Protein AF-A0A441V9G8-F1 (afdb_monomer)

Solvent-accessible surface area (backbone atoms only — not comparable to full-atom values): 3980 Å² total; per-residue (Å²): 109,52,53,85,54,47,35,48,86,85,77,65,96,81,60,49,70,71,57,52,53,50,51,51,50,47,56,71,68,42,62,63,25,54,56,27,36,51,52,52,52,50,53,52,50,51,52,57,73,70,50,56,61,64,61,51,53,51,51,55,53,62,69,62,73,79,124

Secondary structure (DSSP, 8-state):
-TGGGTS-----TT--HHHHHHHHHHHHH-HHHHHHHHHHHHHHHHHHHT--HHHHHHHHHHTTS--

Radius of gyration: 20.22 Å; Cα contacts (8 Å, |Δi|>4): 30; chains: 1; bounding box: 28×32×60 Å

Foldseek 3Di:
D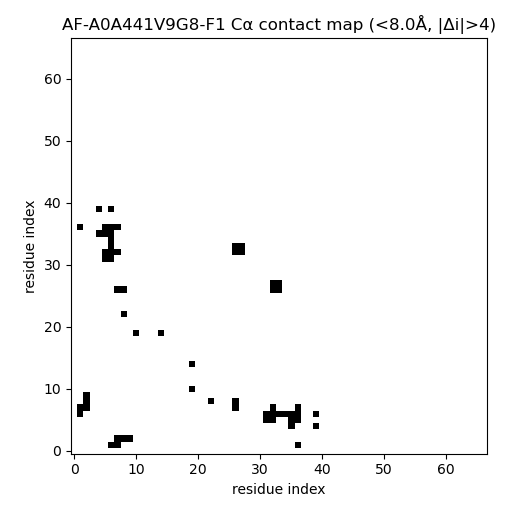LVVLLLADDDPPPDDPVNVVVRVVCCVPPCSNVVSVVVVVVVVVVCVVPDCPVVVVVVVVVVVPPD

Mean predicted aligned error: 5.76 Å

pLDDT: mean 92.47, std 9.97, range [44.78, 98.5]

Structure (mmCIF, N/CA/C/O backbone):
data_AF-A0A441V9G8-F1
#
_entry.id   AF-A0A441V9G8-F1
#
loop_
_atom_site.group_PDB
_atom_site.id
_atom_site.type_symbol
_atom_site.label_at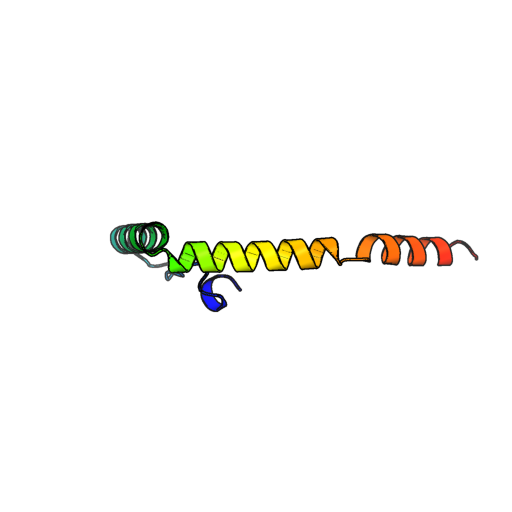om_id
_atom_site.label_alt_id
_atom_site.label_comp_id
_atom_site.label_asym_id
_atom_site.label_entity_id
_atom_site.label_seq_id
_atom_site.pdbx_PDB_ins_code
_atom_site.Cartn_x
_atom_site.Cartn_y
_atom_site.Cartn_z
_atom_site.occupancy
_atom_site.B_iso_or_equiv
_atom_site.auth_seq_id
_atom_site.auth_comp_id
_atom_site.auth_asym_id
_atom_site.auth_atom_id
_atom_site.pdbx_PDB_model_num
ATOM 1 N N . ARG A 1 1 ? -7.034 0.982 -6.134 1.00 79.31 1 ARG A N 1
ATOM 2 C CA . ARG A 1 1 ? -5.772 0.282 -6.483 1.00 79.31 1 ARG A CA 1
ATOM 3 C C . ARG A 1 1 ? -5.143 -0.400 -5.266 1.00 79.31 1 ARG A C 1
ATOM 5 O O . ARG A 1 1 ? -5.008 -1.608 -5.325 1.00 79.31 1 ARG A O 1
ATOM 12 N N . VAL A 1 2 ? -4.834 0.306 -4.171 1.00 91.25 2 VAL A N 1
ATOM 13 C CA . VAL A 1 2 ? -4.210 -0.295 -2.965 1.00 91.25 2 VAL A CA 1
ATOM 14 C C . VAL A 1 2 ? -5.110 -1.346 -2.292 1.00 91.25 2 VAL A C 1
ATOM 16 O O . VAL A 1 2 ? -4.782 -2.529 -2.307 1.00 91.25 2 VAL A O 1
ATOM 19 N N . VAL A 1 3 ? -6.291 -0.948 -1.804 1.00 92.25 3 VAL A N 1
ATOM 20 C CA . VAL A 1 3 ? -7.235 -1.863 -1.121 1.00 92.25 3 VAL A CA 1
ATOM 21 C C . VAL A 1 3 ? -7.707 -2.994 -2.036 1.00 92.25 3 VAL A C 1
ATOM 23 O O . VAL A 1 3 ? -7.687 -4.155 -1.657 1.00 92.25 3 VAL A O 1
ATOM 26 N N . SER A 1 4 ? -8.046 -2.675 -3.289 1.00 92.88 4 SER A N 1
ATOM 27 C CA . SER A 1 4 ? -8.466 -3.657 -4.304 1.00 92.88 4 SER A CA 1
ATOM 28 C C . SER A 1 4 ? -7.403 -4.716 -4.628 1.00 92.88 4 SER A C 1
ATOM 30 O O . SER A 1 4 ? -7.719 -5.723 -5.248 1.00 92.88 4 SER A O 1
ATOM 32 N N . LYS A 1 5 ? -6.133 -4.470 -4.282 1.00 93.06 5 LYS A N 1
ATOM 33 C CA . LYS A 1 5 ? -5.023 -5.418 -4.453 1.00 93.06 5 LYS A CA 1
ATOM 34 C C . LYS A 1 5 ? -4.603 -6.062 -3.127 1.00 93.06 5 LYS A C 1
ATOM 36 O O . LYS A 1 5 ? -3.602 -6.764 -3.101 1.00 93.06 5 LYS A O 1
ATOM 41 N N . GLY A 1 6 ? -5.345 -5.815 -2.044 1.00 94.75 6 GLY A N 1
ATOM 42 C CA . GLY A 1 6 ? -5.032 -6.303 -0.702 1.00 94.75 6 GLY A CA 1
ATOM 43 C C . GLY A 1 6 ? -3.798 -5.650 -0.077 1.00 94.75 6 GLY A C 1
ATOM 44 O O . GLY A 1 6 ? -3.289 -6.151 0.913 1.00 94.75 6 GLY A O 1
ATOM 45 N N . ALA A 1 7 ? -3.296 -4.548 -0.642 1.00 96.75 7 ALA A N 1
ATOM 46 C CA . ALA A 1 7 ? -2.061 -3.899 -0.199 1.00 96.75 7 ALA A CA 1
ATOM 47 C C . ALA A 1 7 ? -2.278 -2.877 0.935 1.00 96.75 7 ALA A C 1
ATOM 49 O O . ALA A 1 7 ? -1.364 -2.134 1.278 1.00 96.75 7 ALA A O 1
ATOM 50 N N . GLY A 1 8 ? -3.491 -2.792 1.486 1.00 96.56 8 GLY A N 1
ATOM 51 C CA . GLY A 1 8 ? -3.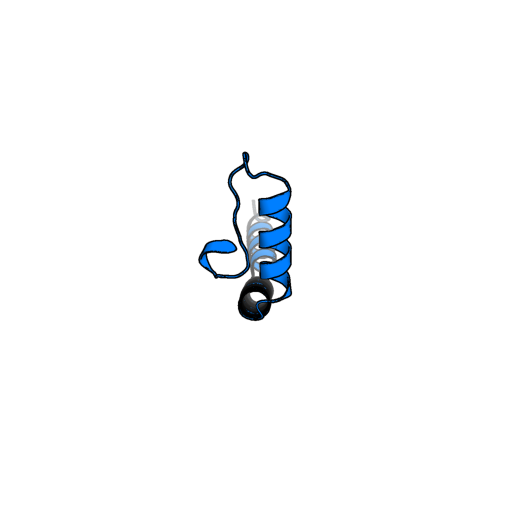794 -1.903 2.599 1.00 96.56 8 GLY A CA 1
ATOM 52 C C . GLY A 1 8 ? -5.269 -1.879 2.974 1.00 96.56 8 GLY A C 1
ATOM 53 O O . GLY A 1 8 ? -6.108 -2.500 2.318 1.00 96.56 8 GLY A O 1
ATOM 54 N N . LEU A 1 9 ? -5.567 -1.115 4.021 1.00 96.56 9 LEU A N 1
ATOM 55 C CA . LEU A 1 9 ? -6.902 -0.923 4.579 1.00 96.56 9 LEU A CA 1
ATOM 56 C C . LEU A 1 9 ? -7.427 0.476 4.244 1.00 96.56 9 LEU A C 1
ATOM 58 O O . LEU A 1 9 ? -6.657 1.417 4.050 1.00 96.56 9 LEU A O 1
ATOM 62 N N . ARG A 1 10 ? -8.752 0.622 4.182 1.00 96.69 10 ARG A N 1
ATOM 63 C CA . ARG A 1 10 ? -9.413 1.926 4.082 1.00 96.69 10 ARG A CA 1
ATOM 64 C C . ARG A 1 10 ? -10.395 2.072 5.223 1.00 96.69 10 ARG A C 1
ATOM 66 O O . ARG A 1 10 ? -11.246 1.212 5.416 1.00 96.69 10 ARG A O 1
ATOM 73 N N . LEU A 1 11 ? -10.277 3.193 5.917 1.00 96.81 11 LEU A N 1
ATOM 74 C CA . LEU A 1 11 ? -11.197 3.609 6.960 1.00 96.81 11 LEU A CA 1
ATOM 75 C C . LEU A 1 11 ? -12.095 4.744 6.445 1.00 96.81 11 LEU A C 1
ATOM 77 O O . LEU A 1 11 ? -11.687 5.481 5.536 1.00 96.81 11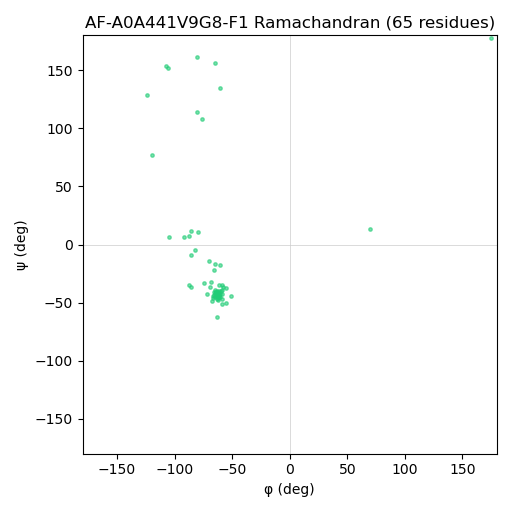 LEU A O 1
ATOM 81 N N . PRO A 1 12 ? -13.322 4.882 6.975 1.00 96.62 12 PRO A N 1
ATOM 82 C CA . PRO A 1 12 ? -14.143 6.061 6.727 1.00 96.62 12 PRO A CA 1
ATOM 83 C C . PRO A 1 12 ? -13.482 7.307 7.332 1.00 96.62 12 PRO A C 1
ATOM 85 O O . PRO A 1 12 ? -12.724 7.216 8.294 1.00 96.62 12 PRO A O 1
ATOM 88 N N . SER A 1 13 ? -13.802 8.492 6.807 1.00 96.56 13 SER A N 1
ATOM 89 C CA . SER A 1 13 ? -13.273 9.764 7.333 1.00 96.56 13 SER A CA 1
ATOM 90 C C . SER A 1 13 ? -13.732 10.073 8.761 1.00 96.56 13 SER A C 1
ATOM 92 O O . SER A 1 13 ? -13.145 10.921 9.419 1.00 96.56 13 SER A O 1
ATOM 94 N N . SER A 1 14 ? -14.780 9.395 9.229 1.00 97.31 14 SER A N 1
ATOM 95 C CA . SER A 1 14 ? -15.316 9.484 10.587 1.00 97.31 14 SER A CA 1
ATOM 96 C C . SER A 1 14 ? -14.714 8.457 11.553 1.00 97.31 14 SER A C 1
ATOM 98 O O . SER A 1 14 ? -15.224 8.316 12.662 1.00 97.31 14 SER A O 1
ATOM 100 N N . ALA A 1 15 ? -13.705 7.686 11.130 1.00 97.75 15 ALA A N 1
ATOM 101 C CA . ALA A 1 15 ? -13.084 6.681 11.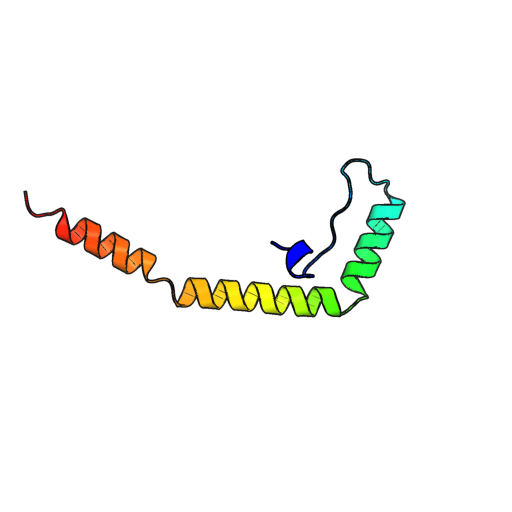983 1.00 97.75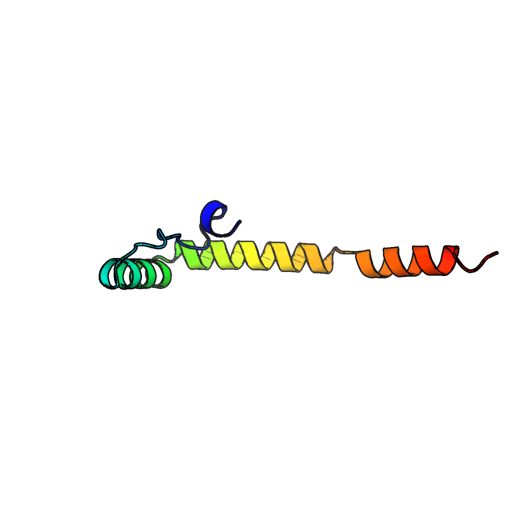 15 ALA A CA 1
ATOM 102 C C . ALA A 1 15 ? -12.476 7.328 13.229 1.00 97.75 15 ALA A C 1
ATOM 104 O O . ALA A 1 15 ? -11.790 8.350 13.156 1.00 97.75 15 ALA A O 1
ATOM 105 N N . ARG A 1 16 ? -12.733 6.714 14.379 1.00 98.19 16 ARG A N 1
ATOM 106 C CA . ARG A 1 16 ? -12.200 7.149 15.665 1.00 98.19 16 ARG A CA 1
ATOM 107 C C . ARG A 1 16 ? -10.772 6.652 15.832 1.00 98.19 16 ARG A C 1
ATOM 109 O O . ARG A 1 16 ? -10.351 5.682 15.206 1.00 98.19 16 ARG A O 1
ATOM 116 N N . GLU A 1 17 ? -10.049 7.276 16.750 1.00 98.38 17 GLU A N 1
ATOM 117 C CA . GLU A 1 17 ? -8.649 6.957 17.042 1.00 98.38 17 GLU A CA 1
ATOM 118 C C . GLU A 1 17 ? -8.409 5.460 17.303 1.00 98.38 17 GLU A C 1
ATOM 120 O O . GLU A 1 17 ? -7.505 4.869 16.717 1.00 98.38 17 GLU A O 1
ATOM 125 N N . ALA A 1 18 ? -9.271 4.816 18.096 1.00 98.19 18 ALA A N 1
ATOM 126 C CA . ALA A 1 18 ? -9.166 3.384 18.385 1.00 98.19 18 ALA A CA 1
ATOM 127 C C . ALA A 1 18 ? -9.282 2.500 17.126 1.00 98.19 18 ALA A C 1
ATOM 129 O O . ALA A 1 18 ? -8.612 1.477 17.022 1.00 98.19 18 ALA A O 1
ATOM 130 N N . GLU A 1 19 ? -10.097 2.906 16.150 1.00 98.12 19 GLU A N 1
ATOM 131 C CA . GLU A 1 19 ? -10.287 2.174 14.890 1.00 98.12 19 GLU A CA 1
ATOM 132 C C . GLU A 1 19 ? -9.073 2.343 13.966 1.00 98.12 19 GLU A C 1
ATOM 134 O O . GLU A 1 19 ? -8.691 1.416 13.252 1.00 98.12 19 GLU A O 1
ATOM 139 N N . ILE A 1 20 ? -8.422 3.510 14.017 1.00 98.19 20 ILE A N 1
ATOM 140 C CA . ILE A 1 20 ? -7.154 3.754 13.324 1.00 98.19 20 ILE A CA 1
ATOM 141 C C . ILE A 1 20 ? -6.043 2.899 13.943 1.00 98.19 20 ILE A C 1
ATOM 143 O O . ILE A 1 20 ? -5.307 2.240 13.210 1.00 98.19 20 ILE A O 1
ATOM 147 N N . ALA A 1 21 ? -5.941 2.866 15.274 1.00 98.50 21 ALA A N 1
ATOM 148 C CA . ALA A 1 21 ? -4.941 2.070 15.984 1.00 98.50 21 ALA A CA 1
ATOM 149 C C . ALA A 1 21 ? -5.077 0.564 15.695 1.00 98.50 21 ALA A C 1
ATOM 151 O O . ALA A 1 21 ? -4.076 -0.110 15.427 1.00 98.50 21 ALA A O 1
ATOM 152 N N . ASP A 1 22 ? -6.308 0.046 15.676 1.00 98.44 22 ASP A N 1
ATOM 153 C CA . ASP A 1 22 ? -6.579 -1.344 15.294 1.00 98.44 22 ASP A CA 1
ATOM 154 C C . ASP A 1 22 ? -6.169 -1.619 13.839 1.00 98.44 22 ASP A C 1
ATOM 156 O O . ASP A 1 22 ? -5.426 -2.562 13.557 1.00 98.44 22 ASP A O 1
ATOM 160 N N . ALA A 1 23 ? -6.558 -0.746 12.905 1.00 98.00 23 ALA A N 1
ATOM 161 C CA . ALA A 1 23 ? -6.197 -0.902 11.499 1.00 98.00 23 ALA A CA 1
ATOM 162 C C . ALA A 1 23 ? -4.678 -0.872 11.271 1.00 98.00 23 ALA A C 1
ATOM 164 O O . ALA A 1 23 ? -4.167 -1.658 10.474 1.00 98.00 23 ALA A O 1
ATOM 165 N N . VAL A 1 24 ? -3.943 -0.003 11.971 1.00 98.12 24 VAL A N 1
ATOM 166 C CA . VAL A 1 24 ? -2.473 0.045 11.900 1.00 98.12 24 VAL A CA 1
ATOM 167 C C . VAL A 1 24 ? -1.867 -1.240 12.455 1.00 98.12 24 VAL A C 1
ATOM 169 O O . VAL A 1 24 ? -0.999 -1.827 11.811 1.00 98.12 24 VAL A O 1
ATOM 172 N N . THR A 1 25 ? -2.352 -1.716 13.604 1.00 98.38 25 THR A N 1
ATOM 173 C CA . THR A 1 25 ? -1.909 -2.987 14.192 1.00 98.38 25 THR A CA 1
ATOM 174 C C . THR A 1 25 ? -2.075 -4.128 13.197 1.00 98.38 25 THR A C 1
ATOM 176 O O . THR A 1 25 ? -1.116 -4.840 12.905 1.00 98.38 25 THR A O 1
ATOM 179 N N . ARG A 1 26 ? -3.259 -4.255 12.597 1.00 97.81 26 ARG A N 1
ATOM 180 C CA . ARG A 1 26 ? -3.549 -5.276 11.585 1.00 97.81 26 ARG A CA 1
ATOM 181 C C . ARG A 1 26 ? -2.664 -5.147 10.352 1.00 97.81 26 ARG A C 1
ATOM 183 O O . ARG A 1 26 ? -2.102 -6.140 9.904 1.00 97.81 26 ARG A O 1
ATOM 190 N N . LEU A 1 27 ? -2.488 -3.930 9.838 1.00 97.69 27 LEU A N 1
ATOM 191 C CA . LEU A 1 27 ? -1.652 -3.664 8.666 1.00 97.69 27 LEU A CA 1
ATOM 192 C C . LEU A 1 27 ? -0.194 -4.106 8.874 1.00 97.69 27 LEU A C 1
ATOM 194 O O . LEU A 1 27 ? 0.451 -4.552 7.926 1.00 97.69 27 LEU A O 1
ATOM 198 N N . LEU A 1 28 ? 0.318 -3.972 10.100 1.00 97.69 28 LEU A N 1
ATOM 199 C CA . LEU A 1 28 ? 1.693 -4.324 10.454 1.00 97.69 28 LEU A CA 1
ATOM 200 C C . LEU A 1 28 ? 1.865 -5.802 10.825 1.00 97.69 28 LEU A C 1
ATOM 202 O O . LEU A 1 28 ? 2.904 -6.384 10.514 1.00 97.69 28 LEU A O 1
ATOM 206 N N . GLN A 1 29 ? 0.877 -6.396 11.495 1.00 98.12 29 GLN A N 1
ATOM 207 C CA . GLN A 1 29 ? 0.966 -7.762 12.017 1.00 98.12 29 GLN A CA 1
ATOM 208 C C . GLN A 1 29 ? 0.532 -8.820 11.000 1.00 98.12 29 GLN A C 1
ATOM 210 O O . GLN A 1 29 ? 1.106 -9.907 10.962 1.00 98.12 29 GLN A O 1
ATOM 215 N N . GLU A 1 30 ? -0.457 -8.528 10.152 1.00 98.06 30 GLU A N 1
ATOM 216 C CA . GLU A 1 30 ? -0.910 -9.474 9.135 1.00 98.06 30 GLU A CA 1
ATOM 217 C C . GLU A 1 30 ? 0.042 -9.421 7.916 1.00 98.06 30 GLU A C 1
ATOM 219 O O . GLU A 1 30 ? 0.098 -8.415 7.199 1.00 98.06 30 GLU A O 1
ATOM 224 N N . PRO A 1 31 ? 0.795 -10.499 7.613 1.00 97.31 31 PRO A N 1
ATOM 225 C CA . PRO A 1 31 ? 1.826 -10.475 6.570 1.00 97.31 31 PRO A CA 1
ATOM 226 C C . PRO A 1 31 ? 1.264 -10.285 5.154 1.00 97.31 31 PRO A C 1
ATOM 228 O O . PRO A 1 31 ? 1.971 -9.808 4.262 1.00 97.31 31 PRO A O 1
ATOM 231 N N . CYS A 1 32 ? -0.015 -10.609 4.948 1.00 97.31 32 CYS A N 1
ATOM 232 C CA . CYS A 1 32 ? -0.683 -10.532 3.653 1.00 97.31 32 CYS A CA 1
ATOM 233 C C . CYS A 1 32 ? -0.637 -9.121 3.041 1.00 97.31 32 CYS A C 1
ATOM 235 O O . CYS A 1 32 ? -0.435 -9.003 1.828 1.00 97.31 32 CYS A O 1
ATOM 237 N N . TYR A 1 33 ? -0.743 -8.061 3.853 1.00 97.88 33 TYR A N 1
ATOM 238 C CA . TYR A 1 33 ? -0.684 -6.681 3.365 1.00 97.88 33 TYR A CA 1
ATOM 239 C C . TYR A 1 33 ? 0.699 -6.337 2.820 1.00 97.88 33 TYR A C 1
ATOM 241 O O . TYR A 1 33 ? 0.810 -5.775 1.729 1.00 97.88 33 TYR A O 1
ATOM 249 N N . ARG A 1 34 ? 1.763 -6.724 3.533 1.00 97.38 34 ARG A N 1
ATOM 250 C CA . ARG A 1 34 ? 3.148 -6.521 3.085 1.00 97.38 34 ARG A CA 1
ATOM 251 C C . ARG A 1 34 ? 3.426 -7.283 1.794 1.00 97.38 34 ARG A C 1
ATOM 253 O O . ARG A 1 34 ? 4.028 -6.733 0.873 1.00 97.38 34 ARG A O 1
ATOM 260 N N . ASP A 1 35 ? 2.972 -8.527 1.702 1.00 98.00 35 ASP A N 1
ATOM 261 C CA . ASP A 1 35 ? 3.211 -9.363 0.524 1.00 98.00 35 ASP A CA 1
ATOM 262 C C . ASP A 1 35 ? 2.431 -8.854 -0.698 1.00 98.00 35 ASP A C 1
ATOM 264 O O . ASP A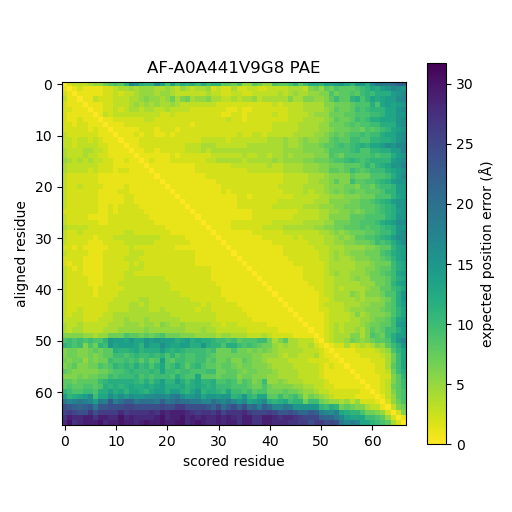 1 35 ? 2.927 -8.871 -1.828 1.00 98.00 35 ASP A O 1
ATOM 268 N N . ALA A 1 36 ? 1.212 -8.353 -0.496 1.00 97.50 36 ALA A N 1
ATOM 269 C CA . ALA A 1 36 ? 0.447 -7.662 -1.529 1.00 97.50 36 ALA A CA 1
ATOM 270 C C . ALA A 1 36 ? 1.098 -6.333 -1.951 1.00 97.50 36 ALA A C 1
ATOM 272 O O . ALA A 1 36 ? 1.212 -6.067 -3.148 1.00 97.50 36 ALA A O 1
ATOM 273 N N . ALA A 1 37 ? 1.579 -5.529 -1.000 1.00 97.50 37 ALA A N 1
ATOM 274 C CA . ALA A 1 37 ? 2.276 -4.277 -1.280 1.00 97.50 37 ALA A CA 1
ATOM 275 C C . ALA A 1 37 ? 3.576 -4.506 -2.066 1.00 97.50 37 ALA A C 1
ATOM 277 O O . ALA A 1 37 ? 3.828 -3.806 -3.045 1.00 97.50 37 ALA A O 1
ATOM 278 N N . ARG A 1 38 ? 4.361 -5.535 -1.711 1.00 97.75 38 ARG A N 1
ATOM 279 C CA . ARG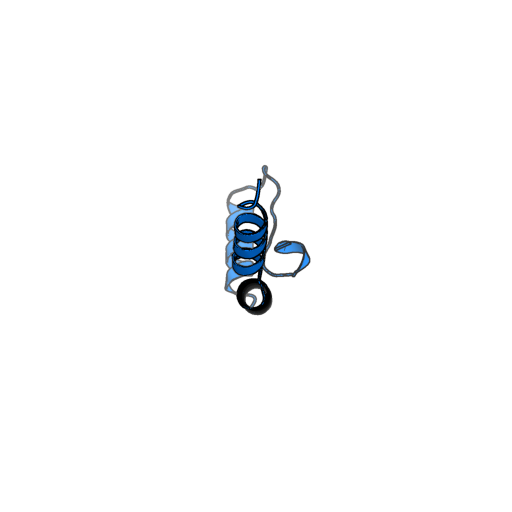 A 1 38 ? 5.574 -5.920 -2.450 1.00 97.75 38 ARG A CA 1
ATOM 280 C C . ARG A 1 38 ? 5.255 -6.308 -3.893 1.00 97.75 38 ARG A C 1
ATOM 282 O O . ARG A 1 38 ? 5.934 -5.845 -4.803 1.00 97.75 38 ARG A O 1
ATOM 289 N N . ARG A 1 39 ? 4.208 -7.111 -4.112 1.00 97.25 39 ARG A N 1
ATOM 290 C CA . ARG A 1 39 ? 3.754 -7.482 -5.464 1.00 97.25 39 ARG A CA 1
ATOM 291 C C . ARG A 1 39 ? 3.290 -6.269 -6.266 1.00 97.25 39 ARG A C 1
ATOM 293 O O . ARG A 1 39 ? 3.659 -6.137 -7.427 1.00 97.25 39 ARG A O 1
ATOM 300 N N . LEU A 1 40 ? 2.514 -5.374 -5.650 1.00 96.69 40 LEU A N 1
ATOM 301 C CA . LEU A 1 40 ? 2.039 -4.152 -6.299 1.00 96.69 40 LEU A CA 1
ATOM 302 C C . LEU A 1 40 ? 3.202 -3.239 -6.706 1.00 96.69 40 LEU A C 1
ATOM 304 O O . LEU A 1 40 ? 3.225 -2.760 -7.835 1.00 96.69 40 LEU A O 1
ATOM 308 N N . GLY A 1 41 ? 4.168 -3.032 -5.809 1.00 96.31 41 GLY A N 1
ATOM 309 C CA . GLY A 1 41 ? 5.363 -2.237 -6.090 1.00 96.31 41 GLY A CA 1
ATOM 310 C C . GLY A 1 41 ? 6.253 -2.861 -7.166 1.00 96.31 41 GLY A C 1
ATOM 311 O O . GLY A 1 41 ? 6.746 -2.142 -8.027 1.00 96.31 41 GLY A O 1
ATOM 312 N N . GLY A 1 42 ? 6.408 -4.191 -7.161 1.00 97.56 42 GLY A N 1
ATOM 313 C CA . GLY A 1 42 ? 7.106 -4.921 -8.223 1.00 97.56 42 GLY A CA 1
ATOM 314 C C . GLY A 1 42 ? 6.461 -4.690 -9.589 1.00 97.56 42 GLY A C 1
ATOM 315 O O . GLY A 1 42 ? 7.127 -4.215 -10.497 1.00 97.56 42 GLY A O 1
ATOM 316 N N . ALA A 1 43 ? 5.143 -4.883 -9.692 1.00 95.44 43 ALA A N 1
ATOM 317 C CA . ALA A 1 43 ? 4.414 -4.646 -10.937 1.00 95.44 43 ALA A CA 1
ATOM 318 C C . ALA A 1 43 ? 4.536 -3.194 -11.438 1.00 95.44 43 ALA A C 1
ATOM 320 O O . ALA A 1 43 ? 4.696 -2.978 -12.631 1.00 95.44 43 ALA A O 1
ATOM 321 N N . MET A 1 44 ? 4.499 -2.201 -10.539 1.00 94.12 44 MET A N 1
ATOM 322 C CA . MET A 1 44 ? 4.726 -0.795 -10.906 1.00 94.12 44 MET A CA 1
ATOM 323 C C . MET A 1 44 ? 6.148 -0.558 -11.421 1.00 94.12 44 MET A C 1
ATOM 325 O O . MET A 1 44 ? 6.343 0.190 -12.373 1.00 94.12 44 MET A O 1
ATOM 329 N N . LYS A 1 45 ? 7.149 -1.181 -10.792 1.00 95.69 45 LYS A N 1
ATOM 330 C CA . LYS A 1 45 ? 8.542 -1.073 -11.228 1.00 95.69 45 LYS A CA 1
ATOM 331 C C . LYS A 1 45 ? 8.734 -1.687 -12.612 1.00 95.69 45 LYS A C 1
ATOM 333 O O . LYS A 1 45 ? 9.388 -1.072 -13.446 1.00 95.69 45 LYS A O 1
ATOM 338 N N . ASP A 1 46 ? 8.154 -2.858 -12.847 1.00 95.38 46 ASP A N 1
ATOM 339 C CA . ASP A 1 46 ? 8.240 -3.555 -14.130 1.00 95.38 46 ASP A CA 1
ATOM 340 C C . ASP A 1 46 ? 7.518 -2.767 -15.233 1.00 95.38 46 ASP A C 1
ATOM 342 O O . ASP A 1 46 ? 8.053 -2.618 -16.326 1.00 95.38 46 ASP A O 1
ATOM 346 N N . GLU A 1 47 ? 6.351 -2.187 -14.929 1.00 92.81 47 GLU A N 1
ATOM 347 C CA . GLU A 1 47 ? 5.612 -1.289 -15.829 1.00 92.81 47 GLU A CA 1
ATOM 348 C C . GLU A 1 47 ? 6.454 -0.067 -16.222 1.00 92.81 47 GLU A C 1
ATOM 350 O O . GLU A 1 47 ? 6.555 0.257 -17.400 1.00 92.81 47 GLU A O 1
ATOM 355 N N . ILE A 1 48 ? 7.107 0.582 -15.252 1.00 91.44 48 ILE A N 1
ATOM 356 C CA . ILE A 1 48 ? 7.998 1.721 -15.512 1.00 91.44 48 ILE A CA 1
ATOM 357 C C . ILE A 1 48 ? 9.216 1.290 -16.334 1.00 91.44 48 ILE A C 1
ATOM 359 O O . ILE A 1 48 ? 9.611 2.004 -17.247 1.00 91.44 48 ILE A O 1
ATOM 363 N N . ALA A 1 49 ? 9.815 0.137 -16.033 1.00 90.94 49 ALA A N 1
ATOM 364 C CA . ALA A 1 49 ? 10.991 -0.355 -16.751 1.00 90.94 49 ALA A CA 1
ATOM 365 C C . ALA A 1 49 ? 10.675 -0.762 -18.199 1.00 90.94 49 ALA A C 1
ATOM 367 O O . ALA A 1 49 ? 11.524 -0.622 -19.072 1.00 90.94 49 ALA A O 1
ATOM 368 N N . ALA A 1 50 ? 9.461 -1.254 -18.452 1.00 90.56 50 ALA A N 1
ATOM 369 C CA . ALA A 1 50 ? 8.960 -1.562 -19.788 1.00 90.56 50 ALA A CA 1
ATOM 370 C C . ALA A 1 50 ? 8.413 -0.328 -20.528 1.00 90.56 50 ALA A C 1
ATOM 372 O O . ALA A 1 50 ? 8.015 -0.432 -21.687 1.00 90.56 50 ALA A O 1
ATOM 373 N N . SER A 1 51 ? 8.354 0.828 -19.863 1.00 87.62 51 SER A N 1
ATOM 374 C CA . SER A 1 51 ? 7.792 2.047 -20.426 1.00 87.62 51 SER A CA 1
ATOM 375 C C . SER A 1 51 ? 8.763 2.684 -21.418 1.00 87.62 51 SER A C 1
ATOM 377 O O . SER A 1 51 ? 9.753 3.296 -21.025 1.00 87.62 51 SER A O 1
ATOM 379 N N . GLY A 1 52 ? 8.438 2.597 -22.708 1.00 86.19 52 GLY A N 1
ATOM 380 C CA . GLY A 1 52 ? 9.111 3.336 -23.780 1.00 86.19 52 GLY A CA 1
ATOM 381 C C . GLY A 1 52 ? 8.647 4.790 -23.906 1.00 86.19 52 GLY A C 1
ATOM 382 O O . GLY A 1 52 ? 8.961 5.438 -24.892 1.00 86.19 52 GLY A O 1
ATOM 383 N N . LEU A 1 53 ? 7.883 5.322 -22.941 1.00 88.56 53 LEU A N 1
ATOM 384 C CA . LEU A 1 53 ? 7.238 6.641 -23.041 1.00 88.56 53 LEU A CA 1
ATOM 385 C C . LEU A 1 53 ? 8.215 7.780 -23.349 1.00 88.56 53 LEU A C 1
ATOM 387 O O . LEU A 1 53 ? 7.856 8.707 -24.068 1.00 88.56 53 LEU A O 1
ATOM 391 N N . VAL A 1 54 ? 9.429 7.738 -22.792 1.00 87.44 54 VAL A N 1
ATOM 392 C CA . VAL A 1 54 ? 10.455 8.750 -23.089 1.00 87.44 54 VAL A CA 1
ATOM 393 C C . VAL A 1 54 ? 10.904 8.623 -24.542 1.00 87.44 54 VAL A C 1
ATOM 395 O O . VAL A 1 54 ? 10.852 9.613 -25.266 1.00 87.44 54 VAL A O 1
ATOM 398 N N . ASP A 1 55 ? 11.229 7.410 -24.989 1.00 90.31 55 ASP A N 1
ATOM 399 C CA . ASP A 1 55 ? 11.629 7.134 -26.373 1.00 90.31 55 ASP A CA 1
ATOM 400 C C . ASP A 1 55 ? 10.519 7.520 -27.371 1.00 90.31 55 ASP A C 1
ATOM 402 O O . ASP A 1 55 ? 10.778 8.114 -28.418 1.00 90.31 55 ASP A O 1
ATOM 406 N N . GLU A 1 56 ? 9.258 7.242 -27.031 1.00 90.62 56 GLU A N 1
ATOM 407 C CA . GLU A 1 56 ? 8.083 7.624 -27.819 1.00 90.62 56 GLU A CA 1
ATOM 408 C C . GLU A 1 56 ? 7.944 9.149 -27.926 1.00 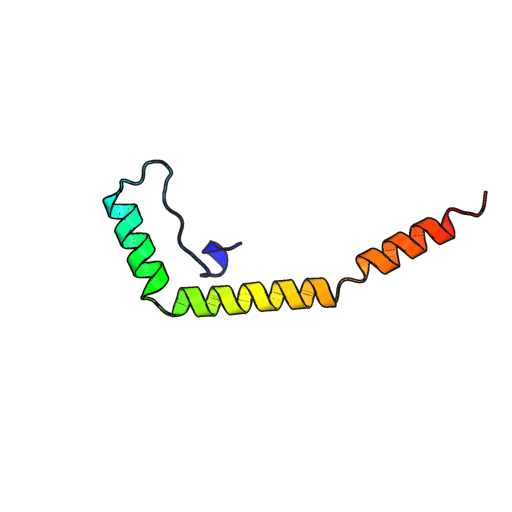90.62 56 GLU A C 1
ATOM 410 O O . GLU A 1 56 ? 7.746 9.682 -29.022 1.00 90.62 56 GLU A O 1
ATOM 415 N N . LEU A 1 57 ? 8.083 9.874 -26.811 1.00 91.88 57 LEU A N 1
ATOM 416 C CA . LEU A 1 57 ? 8.029 11.337 -26.796 1.00 91.88 57 LEU A CA 1
ATOM 417 C C . LEU A 1 57 ? 9.186 11.957 -27.590 1.00 91.88 57 LEU A C 1
ATOM 419 O O . LEU A 1 57 ? 8.974 12.913 -28.342 1.00 91.88 57 LEU A O 1
ATOM 423 N N . GLU A 1 58 ? 10.393 11.408 -27.468 1.00 92.94 58 GLU A N 1
ATOM 424 C CA . GLU A 1 58 ? 11.560 11.838 -28.239 1.00 92.94 58 GLU A CA 1
ATOM 425 C C . GLU A 1 58 ? 11.355 11.612 -29.741 1.00 92.94 58 GLU A C 1
ATOM 427 O O . GLU A 1 58 ? 11.593 12.527 -30.537 1.00 92.94 58 GLU A O 1
ATOM 432 N N . ALA A 1 59 ? 10.819 10.455 -30.138 1.00 92.69 59 ALA A N 1
ATOM 433 C CA . ALA A 1 59 ? 10.490 10.153 -31.530 1.00 92.69 59 ALA A CA 1
ATOM 434 C C . ALA A 1 59 ? 9.423 11.106 -32.097 1.00 92.69 59 ALA A C 1
ATOM 436 O O . ALA A 1 59 ? 9.545 11.583 -33.229 1.00 92.69 59 ALA A O 1
ATOM 437 N N . MET A 1 60 ? 8.397 11.448 -31.308 1.00 90.88 60 MET A N 1
ATOM 438 C CA . MET A 1 60 ? 7.372 12.420 -31.705 1.00 90.88 60 MET A CA 1
ATOM 439 C C . MET A 1 60 ? 7.956 13.820 -31.934 1.00 90.88 60 MET A C 1
ATOM 441 O O . MET A 1 60 ? 7.564 14.499 -32.886 1.00 90.88 60 MET A O 1
ATOM 445 N N . VAL A 1 61 ? 8.894 14.263 -31.090 1.00 92.12 61 VAL A N 1
ATOM 446 C CA . VAL A 1 61 ? 9.570 15.563 -31.243 1.00 92.12 61 VAL A CA 1
ATOM 447 C C . VAL A 1 61 ? 10.536 15.551 -32.427 1.00 92.12 61 VAL A C 1
ATOM 449 O O . VAL A 1 61 ? 10.554 16.512 -33.199 1.00 92.12 61 VAL A O 1
ATOM 452 N N . ALA A 1 62 ? 11.305 14.475 -32.607 1.00 89.12 62 ALA A N 1
ATOM 453 C CA . ALA A 1 62 ? 12.213 14.314 -33.740 1.00 89.12 62 ALA A CA 1
ATOM 454 C C . ALA A 1 62 ? 11.457 14.370 -35.078 1.00 89.12 62 ALA A C 1
ATOM 456 O O . ALA A 1 62 ? 11.862 15.098 -35.985 1.00 89.12 62 ALA A O 1
ATOM 457 N N . ASN A 1 63 ? 10.295 13.716 -35.158 1.00 81.44 63 ASN A N 1
ATOM 458 C CA . ASN A 1 63 ? 9.418 13.760 -36.332 1.00 81.44 63 ASN A CA 1
ATOM 459 C C . ASN A 1 63 ? 8.724 15.118 -36.544 1.00 81.44 63 ASN A C 1
ATOM 461 O O . ASN A 1 63 ? 8.199 15.371 -37.625 1.00 81.44 63 ASN A O 1
ATOM 465 N N . ARG A 1 64 ? 8.725 16.015 -35.550 1.00 74.50 64 ARG A N 1
ATOM 466 C CA . ARG A 1 64 ? 8.131 17.361 -35.653 1.00 74.50 64 ARG A CA 1
ATOM 467 C C . ARG A 1 64 ? 9.071 18.410 -36.246 1.00 74.50 64 ARG A C 1
ATOM 469 O O . ARG A 1 64 ? 8.633 19.527 -36.500 1.00 74.50 64 ARG A O 1
ATOM 476 N N . ARG A 1 65 ? 10.352 18.085 -36.443 1.00 59.19 65 ARG A N 1
ATOM 477 C CA . ARG A 1 65 ? 11.402 19.031 -36.862 1.00 59.19 65 ARG A CA 1
ATOM 478 C C . ARG A 1 65 ? 11.520 19.230 -38.381 1.00 59.19 65 ARG A C 1
ATOM 480 O O . ARG A 1 65 ? 12.487 19.837 -38.830 1.00 59.19 65 ARG A O 1
ATOM 487 N N . VAL A 1 66 ? 10.545 18.751 -39.155 1.00 53.09 66 VAL A N 1
ATOM 488 C CA . VAL A 1 66 ? 10.465 18.931 -40.612 1.00 53.09 66 VAL A CA 1
ATOM 489 C C . VAL A 1 66 ? 9.178 19.684 -40.964 1.00 53.09 66 VAL A C 1
ATOM 491 O O . VAL A 1 66 ? 8.197 19.075 -41.381 1.00 53.09 66 VAL A O 1
ATOM 494 N N . VAL A 1 67 ? 9.180 21.003 -40.755 1.00 44.78 67 VAL A N 1
ATOM 495 C CA . VAL A 1 67 ? 8.371 21.988 -41.499 1.00 44.78 67 VAL A CA 1
ATOM 496 C C . VAL A 1 67 ? 9.220 23.236 -41.673 1.00 44.78 67 VAL A C 1
ATOM 498 O O . VAL A 1 67 ? 9.787 23.685 -40.650 1.00 44.78 67 VAL A O 1
#

Sequence (67 aa):
RVVSKGAGLRLPSSAREAEIADAVTRLLQEPCYRDAARRLGGAMKDEIAASGLVDELEAMVANRRVV